Protein AF-A0A2D5XDQ1-F1 (afdb_monomer)

Solvent-accessible surface area (backbone atoms only — not comparable to full-atom values): 6221 Å² total; per-residue (Å²): 129,87,76,50,54,40,56,54,51,48,56,52,53,52,45,51,33,54,59,45,23,77,81,65,39,54,71,56,20,35,49,52,52,45,57,48,41,58,69,42,26,83,83,37,70,69,37,75,41,56,43,74,53,98,71,40,81,49,60,43,70,72,46,55,76,50,60,56,58,60,53,19,51,48,54,34,51,49,48,72,71,74,43,52,74,68,50,47,53,50,47,62,67,68,48,41,71,70,56,50,50,56,38,44,75,42,64,34,80,129

Secondary structure (DSSP, 8-state):
-PPPHHHHHHHHHHHHHHHHHHHS-HHHHHHHHHHHHHHHHTT-GGGGGEEEETTEEEE-GGGGGS-HHHHHHHHHHHHHHH--HHHHHHHHHHSHHHHHHHHHHHT---

Radius of gyration: 12.79 Å; Cα contacts (8 Å, |Δi|>4): 121; chains: 1; bounding box: 32×30×30 Å

Sequence (110 aa):
MAKSNQKILTDFLETIIQLVSKGTSDTYAAMVIMKFTERSSAKFPFARYIHVDSNKIKINPKINSVDPKLIANFINKEINTLFSDLFRHLLKREMGAIVYDELKEIGVKI

Structure (mmCIF, N/CA/C/O backbone):
data_AF-A0A2D5XDQ1-F1
#
_entry.id   AF-A0A2D5XDQ1-F1
#
loop_
_atom_site.group_PDB
_atom_site.id
_atom_site.type_symbol
_atom_site.label_atom_id
_atom_site.label_alt_id
_atom_site.label_comp_id
_atom_site.label_asym_id
_atom_site.label_entity_id
_atom_site.label_seq_id
_atom_site.pdbx_PDB_ins_code
_atom_site.Cartn_x
_atom_site.Cartn_y
_atom_site.Cartn_z
_atom_site.occupancy
_atom_site.B_iso_or_equiv
_atom_site.auth_seq_id
_atom_site.auth_comp_id
_atom_site.auth_asym_id
_atom_site.auth_atom_id
_atom_site.pdbx_PDB_model_num
ATOM 1 N N . MET A 1 1 ? 11.302 14.486 -10.630 1.00 45.47 1 MET A N 1
ATOM 2 C CA . MET A 1 1 ? 12.078 13.238 -10.456 1.00 45.47 1 MET A CA 1
ATOM 3 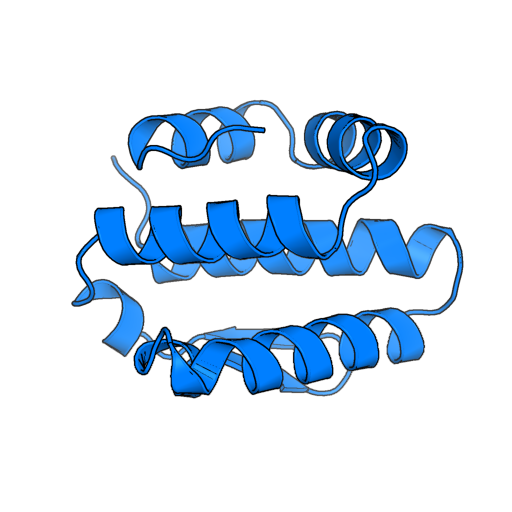C C . MET A 1 1 ? 11.109 12.182 -9.964 1.00 45.47 1 MET A C 1
ATOM 5 O O . MET A 1 1 ? 10.412 12.472 -9.001 1.00 45.47 1 MET A O 1
ATOM 9 N N . ALA A 1 2 ? 11.027 11.022 -10.618 1.00 58.38 2 ALA A N 1
ATOM 10 C CA . ALA A 1 2 ? 10.178 9.932 -10.139 1.00 58.38 2 ALA A CA 1
ATOM 11 C C . ALA A 1 2 ? 10.651 9.489 -8.743 1.00 58.38 2 ALA A C 1
ATOM 13 O O . ALA A 1 2 ? 11.853 9.304 -8.526 1.00 58.38 2 ALA A O 1
ATOM 14 N N . LYS A 1 3 ? 9.727 9.372 -7.785 1.00 72.50 3 LYS A N 1
ATOM 15 C CA . LYS A 1 3 ? 10.040 8.858 -6.447 1.00 72.50 3 LYS A CA 1
ATOM 16 C C . LYS A 1 3 ? 10.445 7.386 -6.520 1.00 72.50 3 LYS A C 1
ATOM 18 O O . LYS A 1 3 ? 10.018 6.643 -7.398 1.00 72.50 3 LYS A O 1
ATOM 23 N N . SER A 1 4 ? 11.264 6.959 -5.564 1.00 91.06 4 SER A N 1
ATOM 24 C CA . SER A 1 4 ? 11.662 5.559 -5.441 1.00 91.06 4 SER A CA 1
ATOM 25 C C . SER A 1 4 ? 10.471 4.678 -5.042 1.00 91.06 4 SER A C 1
ATOM 27 O O . SER A 1 4 ? 9.583 5.124 -4.312 1.00 91.06 4 SER A O 1
ATOM 29 N N . ASN A 1 5 ? 10.470 3.407 -5.457 1.00 91.81 5 ASN A N 1
ATOM 30 C CA . ASN A 1 5 ? 9.433 2.442 -5.065 1.00 91.81 5 ASN A CA 1
ATOM 31 C C . ASN A 1 5 ? 9.243 2.371 -3.545 1.00 91.81 5 ASN A C 1
ATOM 33 O O . ASN A 1 5 ? 8.129 2.193 -3.061 1.00 91.81 5 ASN A O 1
ATOM 37 N N . GLN A 1 6 ? 10.336 2.517 -2.791 1.00 92.69 6 GLN A N 1
ATOM 38 C CA . GLN A 1 6 ? 10.313 2.566 -1.336 1.00 92.69 6 GLN A CA 1
ATOM 39 C C . GLN A 1 6 ? 9.444 3.723 -0.843 1.00 92.69 6 GLN A C 1
ATOM 41 O O . GLN A 1 6 ? 8.565 3.504 -0.019 1.00 92.69 6 GLN A O 1
ATOM 46 N N . LYS A 1 7 ? 9.649 4.934 -1.374 1.00 91.00 7 LYS A N 1
ATOM 47 C CA . LYS A 1 7 ? 8.872 6.116 -0.991 1.00 91.00 7 LYS A CA 1
ATOM 48 C C . LYS A 1 7 ? 7.405 5.973 -1.402 1.00 91.00 7 LYS A C 1
ATOM 50 O O . LYS A 1 7 ? 6.539 6.275 -0.593 1.00 91.00 7 LYS A O 1
ATOM 55 N N . ILE A 1 8 ? 7.132 5.458 -2.605 1.00 90.69 8 ILE A N 1
ATOM 56 C CA . ILE A 1 8 ? 5.760 5.225 -3.087 1.00 90.69 8 ILE A CA 1
ATOM 57 C C . ILE A 1 8 ? 5.013 4.262 -2.156 1.00 90.69 8 ILE A C 1
ATOM 59 O O . ILE A 1 8 ? 3.894 4.545 -1.731 1.00 90.69 8 ILE A O 1
ATOM 63 N N . LEU A 1 9 ? 5.631 3.128 -1.810 1.00 91.69 9 LEU A N 1
ATOM 64 C CA . LEU A 1 9 ? 5.009 2.156 -0.914 1.00 91.69 9 LEU A CA 1
ATOM 65 C C . LEU A 1 9 ? 4.857 2.688 0.511 1.00 91.69 9 LEU A C 1
ATOM 67 O O . LEU A 1 9 ? 3.836 2.409 1.133 1.00 91.69 9 LEU A O 1
ATOM 71 N N . THR A 1 10 ? 5.834 3.439 1.026 1.00 91.56 10 THR A N 1
ATOM 72 C CA . THR A 1 10 ? 5.717 4.074 2.344 1.00 91.56 10 THR A CA 1
ATOM 73 C C . THR A 1 10 ? 4.515 5.012 2.363 1.00 91.56 10 THR A C 1
ATOM 75 O O . THR A 1 10 ? 3.637 4.830 3.199 1.00 91.56 10 THR A O 1
ATOM 78 N N . ASP A 1 11 ? 4.418 5.927 1.394 1.00 89.88 11 ASP A N 1
ATOM 79 C CA . ASP A 1 11 ? 3.344 6.925 1.325 1.00 89.88 11 ASP A CA 1
ATOM 80 C C . ASP A 1 11 ? 1.960 6.252 1.204 1.00 89.88 11 ASP A C 1
ATOM 82 O O . ASP A 1 11 ? 1.014 6.616 1.908 1.00 89.88 11 ASP A O 1
ATOM 86 N N . PHE A 1 12 ? 1.839 5.212 0.369 1.00 90.12 12 PHE A N 1
ATOM 87 C CA . PHE A 1 12 ? 0.607 4.426 0.238 1.00 90.12 12 PHE A CA 1
ATOM 88 C C . PHE A 1 12 ? 0.199 3.745 1.548 1.00 90.12 12 PHE A C 1
ATOM 90 O O . PHE A 1 12 ? -0.941 3.893 1.996 1.00 90.12 12 PHE A O 1
ATOM 97 N N . LEU A 1 13 ? 1.111 2.991 2.164 1.00 90.38 13 LEU A N 1
ATOM 98 C CA . LEU A 1 13 ? 0.804 2.215 3.361 1.00 90.38 13 LEU A CA 1
ATOM 99 C C . LEU A 1 13 ? 0.549 3.124 4.571 1.00 90.38 13 LEU A C 1
ATOM 101 O O . LEU A 1 13 ? -0.356 2.839 5.352 1.00 90.38 13 LEU A O 1
ATOM 105 N N . GLU A 1 14 ? 1.282 4.233 4.708 1.00 89.00 14 GLU A N 1
ATOM 106 C CA . GLU A 1 14 ? 1.048 5.228 5.761 1.00 89.00 14 GLU A CA 1
ATOM 107 C C . GLU A 1 14 ? -0.326 5.880 5.611 1.00 89.00 14 GLU A C 1
ATOM 109 O O . GLU A 1 14 ? -1.039 6.030 6.604 1.00 89.00 14 GLU A O 1
ATOM 114 N N . THR A 1 15 ? -0.750 6.179 4.378 1.00 88.62 15 THR A N 1
ATOM 115 C CA . THR A 1 15 ? -2.093 6.723 4.137 1.00 88.62 15 THR A CA 1
ATOM 116 C C . THR A 1 15 ? -3.177 5.734 4.562 1.00 88.62 15 THR A C 1
ATOM 118 O O . THR A 1 15 ? -4.171 6.127 5.175 1.00 88.62 15 THR A O 1
ATOM 121 N N . ILE A 1 16 ? -2.992 4.436 4.295 1.00 88.00 16 ILE A N 1
ATOM 122 C CA . ILE A 1 16 ? -3.938 3.419 4.770 1.00 88.00 16 ILE A CA 1
ATOM 123 C C . ILE A 1 16 ? -3.944 3.365 6.301 1.00 88.00 16 ILE A C 1
ATOM 125 O O . ILE A 1 16 ? -5.028 3.322 6.881 1.00 88.00 16 ILE A O 1
ATOM 129 N N . ILE A 1 17 ? -2.779 3.395 6.963 1.00 87.94 17 ILE A N 1
ATOM 130 C CA . ILE A 1 17 ? -2.715 3.400 8.434 1.00 87.94 17 ILE A CA 1
ATOM 131 C C . ILE A 1 17 ? -3.507 4.578 8.995 1.00 87.94 17 ILE A C 1
ATOM 133 O O . ILE A 1 17 ? -4.363 4.369 9.849 1.00 87.94 17 ILE A O 1
ATOM 137 N N . GLN A 1 18 ? -3.272 5.786 8.480 1.00 87.88 18 GLN A N 1
ATOM 138 C CA . GLN A 1 18 ? -3.979 6.992 8.913 1.00 87.88 18 GLN A CA 1
ATOM 139 C C . GLN A 1 18 ? -5.490 6.886 8.692 1.00 87.88 18 GLN A C 1
ATOM 141 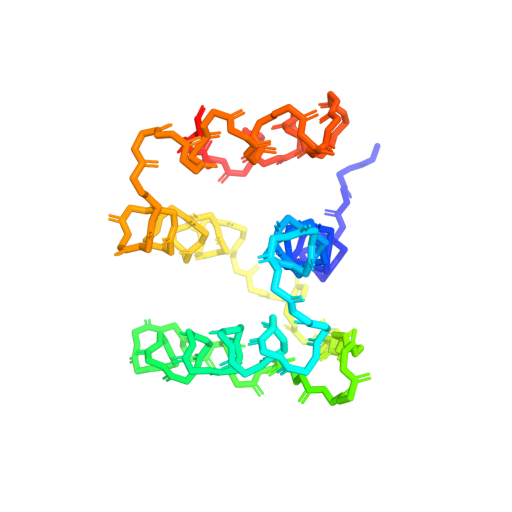O O . GLN A 1 18 ? -6.283 7.281 9.545 1.00 87.88 18 GLN A O 1
ATOM 146 N N . LEU A 1 19 ? -5.908 6.345 7.548 1.00 87.62 19 LEU A N 1
ATOM 147 C CA . LEU A 1 19 ? -7.322 6.199 7.231 1.00 87.62 19 LEU A CA 1
ATOM 148 C C . LEU A 1 19 ? -8.013 5.187 8.156 1.00 87.62 19 LEU A C 1
ATOM 150 O O . LEU A 1 19 ? -9.113 5.450 8.642 1.00 87.62 19 LEU A O 1
ATOM 154 N N . VAL A 1 20 ? -7.374 4.046 8.423 1.00 87.31 20 VAL A N 1
ATOM 155 C CA . VAL A 1 20 ? -7.919 3.028 9.331 1.00 87.31 20 VAL A CA 1
ATOM 156 C C . VAL A 1 20 ? -7.913 3.533 10.773 1.00 87.31 20 VAL A C 1
ATOM 158 O O . VAL A 1 20 ? -8.901 3.338 11.486 1.00 87.31 20 VAL A O 1
ATOM 161 N N . SER A 1 21 ? -6.849 4.213 11.209 1.00 89.25 21 SER A N 1
ATOM 162 C CA . SER A 1 21 ? -6.732 4.673 12.593 1.00 89.25 21 SER A CA 1
ATOM 163 C C . SER A 1 21 ? -7.744 5.762 12.944 1.00 89.25 21 SER A C 1
ATOM 165 O O . SER A 1 21 ? -8.285 5.731 14.047 1.00 89.25 21 SER A O 1
ATOM 167 N N . LYS A 1 22 ? -8.119 6.630 11.989 1.00 87.62 22 LYS A N 1
ATOM 168 C CA . LYS A 1 22 ? -9.194 7.631 12.153 1.00 87.62 22 LYS A CA 1
ATOM 169 C C . LYS A 1 22 ? -10.533 7.041 12.607 1.00 87.62 22 LYS A C 1
ATOM 171 O O . LYS A 1 22 ? -11.288 7.724 13.291 1.00 87.62 22 LYS A O 1
ATOM 176 N N . GLY A 1 23 ? -10.850 5.812 12.199 1.00 83.50 23 GLY A N 1
ATOM 177 C CA . GLY A 1 23 ? -12.092 5.130 12.576 1.00 83.50 23 GLY A CA 1
ATOM 178 C C . GLY A 1 23 ? -11.930 4.079 13.676 1.00 83.50 23 GLY A C 1
ATOM 179 O O . GLY A 1 23 ? -12.928 3.498 14.094 1.00 83.50 23 GLY A O 1
ATOM 180 N N . THR A 1 24 ? -10.697 3.780 14.100 1.00 86.56 24 THR A N 1
ATOM 181 C CA . THR A 1 24 ? -10.392 2.653 14.998 1.00 86.56 24 THR A CA 1
ATOM 182 C C . THR A 1 24 ? -9.293 3.013 16.013 1.00 86.56 24 THR A C 1
ATOM 184 O O . THR A 1 24 ? -9.517 3.845 16.887 1.00 86.56 24 THR A O 1
ATOM 187 N N . SER A 1 25 ? -8.121 2.374 15.934 1.00 88.25 25 SER A N 1
ATOM 188 C CA . SER A 1 25 ? -6.914 2.669 16.706 1.00 88.25 25 SER A CA 1
ATOM 189 C C . SER A 1 25 ? -5.677 2.445 15.841 1.00 88.25 25 SER A C 1
ATOM 191 O O . SER A 1 25 ? -5.705 1.648 14.897 1.00 88.25 25 SER A O 1
ATOM 193 N N . ASP A 1 26 ? -4.566 3.100 16.174 1.00 86.81 26 ASP A N 1
ATOM 194 C CA . ASP A 1 26 ? -3.325 2.916 15.419 1.00 86.81 26 ASP A CA 1
ATOM 195 C C . ASP A 1 26 ? -2.846 1.453 15.465 1.00 86.81 26 ASP A C 1
ATOM 197 O O . ASP A 1 26 ? -2.461 0.889 14.443 1.00 86.81 26 ASP A O 1
ATOM 201 N N . THR A 1 27 ? -2.971 0.792 16.623 1.00 86.50 27 THR A N 1
ATOM 202 C CA . THR A 1 27 ? -2.627 -0.630 16.786 1.00 86.50 27 THR A CA 1
ATOM 203 C C . THR A 1 27 ? -3.449 -1.525 15.862 1.00 86.50 27 THR A C 1
ATOM 205 O O . THR A 1 27 ? -2.918 -2.466 15.269 1.00 86.50 27 THR A O 1
ATOM 208 N N . TYR A 1 28 ? -4.746 -1.238 15.712 1.00 86.50 28 TYR A N 1
ATOM 209 C CA . TYR A 1 28 ? -5.593 -1.972 14.779 1.00 86.50 28 TYR A CA 1
ATOM 210 C C . TYR A 1 28 ? -5.174 -1.716 13.328 1.00 86.50 28 TYR A C 1
ATOM 212 O O . TYR A 1 28 ? -5.033 -2.665 12.557 1.00 86.50 28 TYR A O 1
ATOM 220 N N . ALA A 1 29 ? -4.889 -0.462 12.974 1.00 87.94 29 ALA A N 1
ATOM 221 C CA . ALA A 1 29 ? -4.407 -0.094 11.649 1.00 87.94 29 ALA A CA 1
ATOM 222 C C . ALA A 1 29 ? -3.097 -0.816 11.282 1.00 87.94 29 ALA A C 1
ATOM 224 O O . ALA A 1 29 ? -2.996 -1.401 10.202 1.00 87.94 29 ALA A O 1
ATOM 225 N N . ALA A 1 30 ? -2.129 -0.875 12.201 1.00 87.12 30 ALA A N 1
ATOM 226 C CA . ALA A 1 30 ? -0.889 -1.623 12.008 1.00 87.12 30 ALA A CA 1
ATOM 227 C C . ALA A 1 30 ? -1.136 -3.128 11.805 1.00 87.12 30 ALA A C 1
ATOM 229 O O . ALA A 1 30 ? -0.560 -3.727 10.895 1.00 87.12 30 ALA A O 1
ATOM 230 N N . MET A 1 31 ? -2.035 -3.739 12.590 1.00 87.38 31 MET A N 1
ATOM 231 C CA . MET A 1 31 ? -2.420 -5.146 12.406 1.00 87.38 31 MET A CA 1
ATOM 232 C C . MET A 1 31 ? -3.065 -5.407 11.041 1.00 87.38 31 MET A C 1
ATOM 234 O O . MET A 1 31 ? -2.805 -6.450 10.436 1.00 87.38 31 MET A O 1
ATOM 238 N N . VAL A 1 32 ? -3.895 -4.482 10.547 1.00 85.88 32 VAL A N 1
ATOM 239 C CA . VAL A 1 32 ? -4.510 -4.588 9.216 1.00 85.88 32 VAL A CA 1
ATOM 240 C C . VAL A 1 32 ? -3.433 -4.605 8.134 1.00 85.88 32 VAL A C 1
ATOM 242 O O . VAL A 1 32 ? -3.447 -5.513 7.303 1.00 85.88 32 VAL A O 1
ATOM 245 N N . ILE A 1 33 ? -2.468 -3.677 8.174 1.00 87.88 33 ILE A N 1
ATOM 246 C CA . ILE A 1 33 ? -1.369 -3.651 7.194 1.00 87.88 33 ILE A CA 1
ATOM 247 C C . ILE A 1 33 ? -0.491 -4.895 7.298 1.00 87.88 33 ILE A C 1
ATOM 249 O O . ILE A 1 33 ? -0.115 -5.450 6.271 1.00 87.88 33 ILE A O 1
ATOM 253 N N . MET A 1 34 ? -0.190 -5.367 8.507 1.00 87.50 34 MET A N 1
ATOM 254 C CA . MET A 1 34 ? 0.629 -6.565 8.697 1.00 87.50 34 MET A CA 1
ATOM 255 C C . MET A 1 34 ? -0.033 -7.804 8.080 1.00 87.50 34 MET A C 1
ATOM 257 O O . MET A 1 34 ? 0.571 -8.488 7.259 1.00 87.50 34 MET A O 1
ATOM 261 N N . LYS A 1 35 ? -1.315 -8.054 8.382 1.00 85.94 35 LYS A N 1
ATOM 262 C CA . LYS A 1 35 ? -2.054 -9.185 7.787 1.00 85.94 35 LYS A CA 1
ATOM 263 C C . LYS A 1 35 ? -2.160 -9.081 6.269 1.00 85.94 35 LYS A C 1
ATOM 265 O O . LYS A 1 35 ? -2.226 -10.087 5.565 1.00 85.94 35 LYS A O 1
ATOM 270 N N . PHE A 1 36 ? -2.2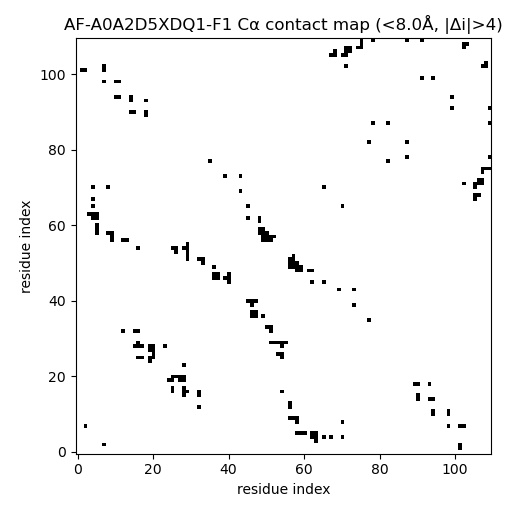34 -7.861 5.769 1.00 82.62 36 PHE A N 1
ATOM 271 C CA . PHE A 1 36 ? -2.316 -7.562 4.353 1.00 82.62 36 PHE A CA 1
ATOM 272 C C . PHE A 1 36 ? -1.005 -7.852 3.620 1.00 82.62 36 PHE A C 1
ATOM 274 O O . PHE A 1 36 ? -1.008 -8.603 2.645 1.00 82.62 36 PHE A O 1
ATOM 281 N N . THR A 1 37 ? 0.126 -7.353 4.126 1.00 84.81 37 THR A N 1
ATOM 282 C CA . THR A 1 37 ? 1.441 -7.633 3.535 1.00 84.81 37 THR A CA 1
ATOM 283 C C . THR A 1 37 ? 1.785 -9.120 3.616 1.00 84.81 37 THR A C 1
ATOM 285 O O . THR A 1 37 ? 2.305 -9.677 2.648 1.00 84.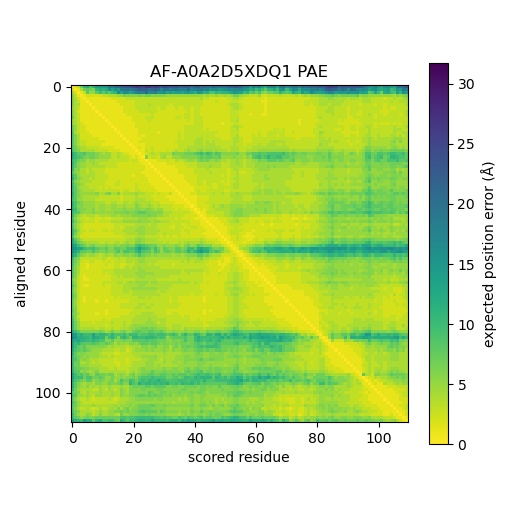81 37 THR A O 1
ATOM 288 N N . GLU A 1 38 ? 1.427 -9.790 4.716 1.00 86.00 38 GLU A N 1
ATOM 289 C CA . GLU A 1 38 ? 1.592 -11.238 4.885 1.00 86.00 38 GLU A CA 1
ATOM 290 C C . GLU A 1 38 ? 0.820 -12.035 3.831 1.00 86.00 38 GLU A C 1
ATOM 292 O O . GLU A 1 38 ? 1.411 -12.869 3.142 1.00 86.00 38 GLU A O 1
ATOM 297 N N . ARG A 1 39 ? -0.478 -11.758 3.643 1.00 85.50 39 ARG A N 1
ATOM 298 C CA . ARG A 1 39 ? -1.314 -12.457 2.648 1.00 85.50 39 ARG A CA 1
ATOM 299 C C . ARG A 1 39 ? -0.779 -12.308 1.230 1.00 85.50 39 ARG A C 1
ATOM 301 O O . ARG A 1 39 ? -0.861 -13.242 0.432 1.00 85.50 39 ARG A O 1
ATOM 308 N N . SER A 1 40 ? -0.211 -11.152 0.924 1.00 85.19 40 SER A N 1
ATOM 309 C CA . SER A 1 40 ? 0.265 -10.838 -0.418 1.00 85.19 40 SER A CA 1
ATOM 310 C C . SER A 1 40 ? 1.706 -11.257 -0.676 1.00 85.19 40 SER A C 1
ATOM 312 O O . SER A 1 40 ? 2.103 -11.356 -1.837 1.00 85.19 40 SER A O 1
ATOM 314 N N . SER A 1 41 ? 2.461 -11.619 0.364 1.00 84.94 41 SER A N 1
ATOM 315 C CA . SER A 1 41 ? 3.836 -12.121 0.248 1.00 84.94 41 SER A CA 1
ATOM 316 C C . SER A 1 41 ? 3.971 -13.383 -0.609 1.00 84.94 41 SER A C 1
ATOM 318 O O . SER A 1 41 ? 4.974 -13.542 -1.305 1.00 84.94 41 SER A O 1
ATOM 320 N N . ALA A 1 42 ? 2.935 -14.229 -0.646 1.00 84.69 42 ALA A N 1
ATOM 321 C CA . ALA A 1 42 ? 2.909 -15.427 -1.485 1.00 84.69 42 ALA A CA 1
ATOM 322 C C . ALA A 1 42 ? 2.922 -15.095 -2.988 1.00 84.69 42 ALA A C 1
ATOM 324 O O . ALA A 1 42 ? 3.543 -15.801 -3.779 1.00 84.69 42 ALA A O 1
ATOM 325 N N . LYS A 1 43 ? 2.246 -14.009 -3.389 1.00 88.94 43 LYS A N 1
ATOM 326 C CA . LYS A 1 43 ? 2.141 -13.575 -4.792 1.00 88.94 43 LYS A CA 1
ATOM 327 C C . LYS A 1 43 ? 3.180 -12.515 -5.160 1.00 88.94 43 LYS A C 1
ATOM 329 O O . LYS A 1 43 ? 3.581 -12.414 -6.316 1.00 88.94 43 LYS A O 1
ATOM 334 N N . PHE A 1 44 ? 3.616 -11.734 -4.179 1.00 92.56 44 PHE A N 1
ATOM 335 C CA . PHE A 1 44 ? 4.561 -10.641 -4.332 1.00 92.56 44 PHE A CA 1
ATOM 336 C C . PHE A 1 44 ? 5.722 -10.858 -3.357 1.00 92.56 44 PHE A C 1
ATOM 338 O O . PHE A 1 44 ? 5.708 -10.313 -2.253 1.00 92.56 44 PHE A O 1
ATOM 345 N N . PRO A 1 45 ? 6.761 -11.624 -3.747 1.00 90.62 45 PRO A N 1
ATOM 346 C CA . PRO A 1 45 ? 7.859 -11.982 -2.847 1.00 90.62 45 PRO A CA 1
ATOM 347 C C . PRO A 1 45 ? 8.599 -10.781 -2.253 1.00 90.62 45 PRO A C 1
ATOM 349 O O . PRO A 1 45 ? 9.219 -10.899 -1.199 1.00 90.62 45 PRO A O 1
ATOM 352 N N . PHE A 1 46 ? 8.540 -9.614 -2.903 1.00 92.56 46 PHE A N 1
ATOM 353 C CA . PHE A 1 46 ? 9.117 -8.3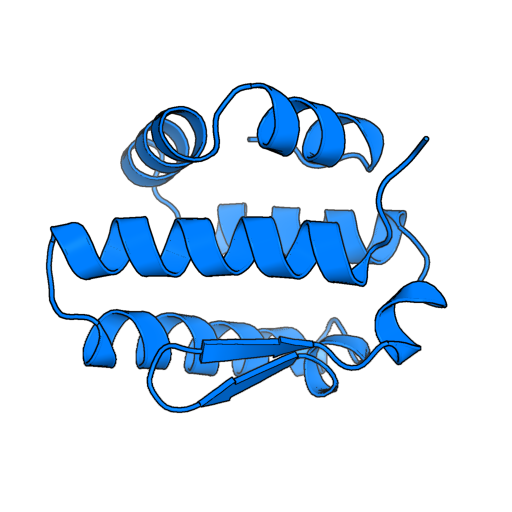81 -2.372 1.00 92.56 46 PHE A CA 1
ATOM 354 C C . PHE A 1 46 ? 8.370 -7.844 -1.143 1.00 92.56 46 PHE A C 1
ATOM 356 O O . PHE A 1 46 ? 8.952 -7.056 -0.407 1.00 92.56 46 PHE A O 1
ATOM 363 N N . ALA A 1 47 ? 7.126 -8.262 -0.877 1.00 91.25 47 ALA A N 1
ATOM 364 C CA . ALA A 1 47 ? 6.372 -7.807 0.292 1.00 91.25 47 ALA A CA 1
ATOM 365 C C . ALA A 1 47 ? 7.065 -8.188 1.613 1.00 91.25 47 ALA A C 1
ATOM 367 O O . ALA A 1 47 ? 6.897 -7.494 2.608 1.00 91.25 47 ALA A O 1
ATOM 368 N N . ARG A 1 48 ? 7.949 -9.202 1.606 1.00 89.62 48 ARG A N 1
ATOM 369 C CA . ARG A 1 48 ? 8.835 -9.541 2.739 1.00 89.62 48 ARG A CA 1
ATOM 370 C C . ARG A 1 48 ? 9.795 -8.418 3.148 1.00 89.62 48 ARG A C 1
ATOM 372 O O . ARG A 1 48 ? 10.416 -8.498 4.199 1.00 89.62 48 ARG A O 1
ATOM 379 N N . TYR A 1 49 ? 9.982 -7.423 2.282 1.00 92.12 49 TYR A N 1
ATOM 380 C CA . TYR A 1 49 ? 10.795 -6.235 2.536 1.00 92.12 49 TYR A CA 1
ATOM 381 C C . TYR A 1 49 ? 10.007 -5.109 3.214 1.00 92.12 49 TYR A C 1
ATOM 383 O O . TYR A 1 49 ? 10.586 -4.062 3.506 1.00 92.12 49 TYR A O 1
ATOM 391 N N . ILE A 1 50 ? 8.707 -5.307 3.438 1.00 91.25 50 ILE A N 1
ATOM 392 C CA . ILE A 1 50 ? 7.824 -4.380 4.134 1.00 91.25 50 ILE A CA 1
ATOM 393 C C . ILE A 1 50 ? 7.669 -4.889 5.565 1.00 91.25 50 ILE A C 1
ATOM 395 O O . ILE A 1 50 ? 7.133 -5.971 5.796 1.00 91.25 50 ILE A O 1
ATOM 399 N N . HIS A 1 51 ? 8.130 -4.100 6.527 1.00 88.56 51 HIS A N 1
ATOM 400 C CA . HIS A 1 51 ? 8.010 -4.397 7.947 1.00 88.56 51 HIS A CA 1
ATOM 401 C C . HIS A 1 51 ? 7.105 -3.363 8.608 1.00 88.56 51 HIS A C 1
ATOM 403 O O . HIS A 1 51 ? 7.275 -2.160 8.405 1.00 88.56 51 HIS A O 1
ATOM 409 N N . VAL A 1 52 ? 6.155 -3.834 9.407 1.00 84.50 52 VAL A N 1
ATOM 410 C CA . VAL A 1 52 ? 5.233 -2.993 10.174 1.00 84.50 52 VAL A CA 1
ATOM 411 C C . VAL A 1 52 ? 5.541 -3.222 11.6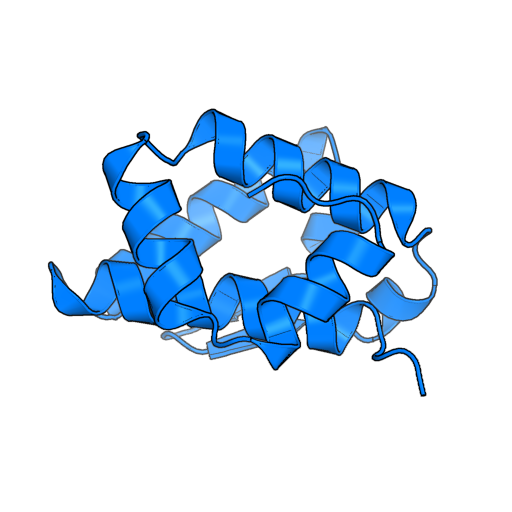45 1.00 84.50 52 VAL A C 1
ATOM 413 O O . VAL A 1 52 ? 5.432 -4.345 12.124 1.00 84.50 52 VAL A O 1
ATOM 416 N N . ASP A 1 53 ? 5.961 -2.175 12.346 1.00 77.12 53 ASP A N 1
ATOM 417 C CA . ASP A 1 53 ? 6.291 -2.230 13.770 1.00 77.12 53 ASP A CA 1
ATOM 418 C C . ASP A 1 53 ? 5.662 -1.030 14.472 1.00 77.12 53 ASP A C 1
ATOM 420 O O . ASP A 1 53 ? 6.006 0.111 14.167 1.00 77.12 53 ASP A O 1
ATOM 424 N N . SER A 1 54 ? 4.744 -1.290 15.406 1.00 68.94 54 SER A N 1
ATOM 425 C CA . SER A 1 54 ? 4.199 -0.274 16.317 1.00 68.94 54 SER A CA 1
ATOM 426 C C . SER A 1 54 ? 3.750 1.008 15.596 1.00 68.94 54 SER A C 1
ATOM 428 O O . SER A 1 54 ? 4.103 2.119 15.989 1.00 68.94 54 SER A O 1
ATOM 430 N N . ASN A 1 55 ? 2.997 0.839 14.501 1.00 67.62 55 ASN A N 1
ATOM 431 C CA . ASN A 1 55 ? 2.460 1.897 13.625 1.00 67.62 55 ASN A CA 1
ATOM 432 C C . ASN A 1 55 ? 3.483 2.592 12.716 1.00 67.62 55 ASN A C 1
ATOM 434 O O . ASN A 1 55 ? 3.143 3.549 12.025 1.00 67.62 55 ASN A O 1
ATOM 438 N N . LYS A 1 56 ? 4.727 2.112 12.676 1.00 79.75 56 LYS A N 1
ATOM 439 C CA . LYS A 1 56 ? 5.756 2.576 11.745 1.00 79.75 56 LYS A CA 1
ATOM 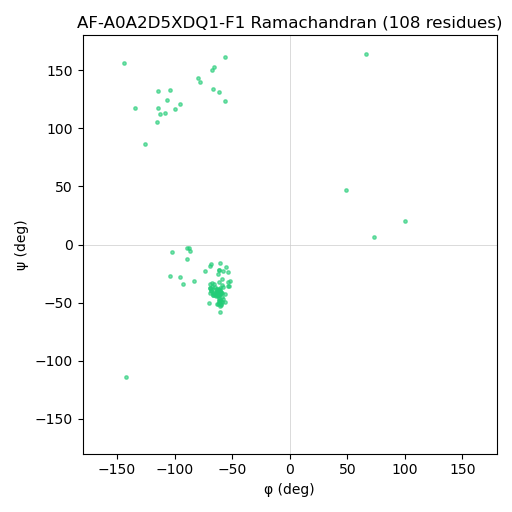440 C C . LYS A 1 56 ? 5.957 1.556 10.638 1.00 79.75 56 LYS A C 1
ATOM 442 O O . LYS A 1 56 ? 6.124 0.362 10.889 1.00 79.75 56 LYS A O 1
ATOM 447 N N . ILE A 1 57 ? 5.993 2.049 9.408 1.00 87.19 57 ILE A N 1
ATOM 448 C CA . ILE A 1 57 ? 6.311 1.251 8.231 1.00 87.19 57 ILE A CA 1
ATOM 449 C C . ILE A 1 57 ? 7.800 1.412 7.936 1.00 87.19 57 ILE A C 1
ATOM 451 O O . ILE A 1 57 ? 8.302 2.511 7.710 1.00 87.19 57 ILE A O 1
ATOM 455 N N . LYS A 1 58 ? 8.525 0.297 7.938 1.00 89.94 58 LYS A N 1
ATOM 456 C CA . LYS A 1 58 ? 9.927 0.224 7.530 1.00 89.94 58 LYS A CA 1
ATOM 457 C C . LYS A 1 58 ? 10.010 -0.597 6.256 1.00 89.94 58 LYS A C 1
ATOM 459 O O . LYS A 1 58 ? 9.780 -1.803 6.267 1.00 89.94 58 LYS A O 1
ATOM 464 N N . ILE A 1 59 ? 10.366 0.056 5.157 1.00 91.94 59 ILE A N 1
ATOM 465 C CA . ILE A 1 59 ? 10.529 -0.598 3.857 1.00 91.94 59 ILE A CA 1
ATOM 466 C C . ILE A 1 59 ? 12.012 -0.705 3.539 1.00 91.94 59 ILE A C 1
ATOM 468 O O . ILE A 1 59 ? 12.720 0.303 3.529 1.00 91.94 59 ILE A O 1
ATOM 472 N N . ASN A 1 60 ? 12.491 -1.921 3.279 1.00 93.31 60 ASN A N 1
ATOM 473 C CA . ASN A 1 60 ? 13.883 -2.150 2.917 1.00 93.31 60 ASN A CA 1
ATOM 474 C C . ASN A 1 60 ? 14.191 -1.525 1.536 1.00 93.31 60 ASN A C 1
ATOM 476 O O . ASN A 1 60 ? 13.445 -1.781 0.586 1.00 93.31 60 ASN A O 1
ATOM 480 N N . PRO A 1 61 ? 15.308 -0.788 1.369 1.00 92.19 61 PRO A N 1
ATOM 481 C CA . PRO A 1 61 ? 15.696 -0.185 0.090 1.00 92.19 61 PRO A CA 1
ATOM 482 C C . PRO A 1 61 ? 15.801 -1.161 -1.091 1.00 92.19 61 PRO A C 1
ATOM 484 O O . PRO A 1 61 ? 15.705 -0.728 -2.236 1.00 92.19 61 PRO A O 1
ATOM 487 N N . LYS A 1 62 ? 15.936 -2.475 -0.843 1.00 92.75 62 LYS A N 1
ATOM 488 C CA . LYS A 1 62 ? 15.887 -3.528 -1.879 1.00 92.75 62 LYS A CA 1
ATOM 489 C C . LYS A 1 62 ? 14.629 -3.467 -2.757 1.00 92.75 62 LYS A C 1
ATOM 491 O O . LYS A 1 62 ? 14.665 -3.934 -3.892 1.00 92.75 62 LYS A O 1
ATOM 496 N N . ILE A 1 63 ? 13.540 -2.866 -2.273 1.00 92.81 63 ILE A N 1
ATOM 497 C CA . ILE A 1 63 ? 12.325 -2.626 -3.067 1.00 92.81 63 ILE A CA 1
ATOM 498 C C . ILE A 1 63 ? 12.569 -1.706 -4.275 1.00 92.81 63 ILE A C 1
ATOM 500 O O . ILE A 1 63 ? 11.860 -1.806 -5.274 1.00 92.81 63 ILE A O 1
ATOM 504 N N . ASN A 1 64 ? 13.587 -0.844 -4.235 1.00 93.38 64 ASN A N 1
ATOM 505 C CA . ASN A 1 64 ? 13.905 0.056 -5.347 1.00 93.38 64 ASN A CA 1
ATOM 506 C C . ASN A 1 64 ? 14.439 -0.681 -6.582 1.00 93.38 64 ASN A C 1
ATOM 508 O O . ASN A 1 64 ? 14.423 -0.123 -7.671 1.00 93.38 64 ASN A O 1
ATOM 512 N N . SER A 1 65 ? 14.873 -1.934 -6.428 1.00 93.00 65 SER A N 1
ATOM 513 C CA . SER A 1 65 ? 15.275 -2.801 -7.542 1.00 93.00 65 SER A CA 1
ATOM 514 C C . SER A 1 65 ? 14.116 -3.623 -8.120 1.00 93.00 65 SER A C 1
ATOM 516 O O . SER A 1 65 ? 14.318 -4.378 -9.066 1.00 93.00 65 SER A O 1
ATOM 518 N N . VAL A 1 66 ? 12.915 -3.527 -7.542 1.00 93.69 66 VAL A N 1
ATOM 519 C CA . VAL A 1 66 ? 11.718 -4.217 -8.043 1.00 93.69 66 VAL A CA 1
ATOM 520 C C . VAL A 1 66 ? 11.148 -3.441 -9.230 1.00 93.69 66 VAL A C 1
ATOM 522 O O . VAL A 1 66 ? 11.145 -2.213 -9.224 1.00 93.69 66 VAL A O 1
ATOM 525 N N . ASP A 1 67 ? 10.633 -4.144 -10.238 1.00 92.25 67 ASP A N 1
ATOM 526 C CA . ASP A 1 67 ? 9.920 -3.506 -11.350 1.00 92.25 67 ASP A CA 1
ATOM 527 C C . ASP A 1 67 ? 8.740 -2.661 -10.810 1.00 92.25 67 ASP A C 1
ATOM 529 O O . ASP A 1 67 ? 7.869 -3.213 -10.124 1.00 92.25 67 ASP A O 1
ATOM 533 N N . PRO A 1 68 ? 8.664 -1.348 -11.114 1.00 91.31 68 PRO A N 1
ATOM 534 C CA . PRO A 1 68 ? 7.545 -0.494 -10.714 1.00 91.31 68 PRO A CA 1
ATOM 535 C C . PRO A 1 68 ? 6.168 -1.058 -11.089 1.00 91.31 68 PRO A C 1
ATOM 537 O O . PRO A 1 68 ? 5.208 -0.885 -10.340 1.00 91.31 68 PRO A O 1
ATOM 540 N N . LYS A 1 69 ? 6.053 -1.816 -12.189 1.00 91.38 69 LYS A N 1
ATOM 541 C CA . LYS A 1 69 ? 4.798 -2.485 -12.570 1.00 91.38 69 LYS A CA 1
ATOM 542 C C . LYS A 1 69 ? 4.388 -3.569 -11.576 1.00 91.38 69 LYS A C 1
ATOM 544 O O . LYS A 1 69 ? 3.197 -3.769 -11.342 1.00 91.38 69 LYS A O 1
ATOM 549 N N . LEU A 1 70 ? 5.345 -4.275 -10.968 1.00 92.25 70 LEU A N 1
ATOM 550 C CA . LEU A 1 70 ? 5.054 -5.243 -9.905 1.00 92.25 70 LEU A CA 1
ATOM 551 C C . LEU A 1 70 ? 4.588 -4.538 -8.629 1.00 92.25 70 LEU A C 1
ATOM 553 O O . LEU A 1 70 ? 3.669 -5.035 -7.977 1.00 92.25 70 LEU A O 1
ATOM 557 N N . ILE A 1 71 ? 5.162 -3.372 -8.313 1.00 92.94 71 ILE A N 1
ATOM 558 C CA . ILE A 1 71 ? 4.690 -2.517 -7.215 1.00 92.94 71 ILE A CA 1
ATOM 559 C C . ILE A 1 71 ? 3.251 -2.069 -7.477 1.00 92.94 71 ILE A C 1
ATOM 561 O O . ILE A 1 71 ? 2.386 -2.238 -6.620 1.00 92.94 71 ILE A O 1
ATOM 565 N N . ALA A 1 72 ? 2.960 -1.586 -8.683 1.00 91.94 72 ALA A N 1
ATOM 566 C CA . ALA A 1 72 ? 1.614 -1.171 -9.051 1.00 91.94 72 ALA A CA 1
ATOM 567 C C . ALA A 1 72 ? 0.611 -2.330 -9.015 1.00 91.94 72 ALA A C 1
ATOM 569 O O . ALA A 1 72 ? -0.502 -2.168 -8.525 1.00 91.94 72 ALA A O 1
ATOM 570 N N . ASN A 1 73 ? 0.998 -3.521 -9.478 1.00 92.56 73 ASN A N 1
ATOM 571 C CA . ASN A 1 73 ? 0.156 -4.715 -9.411 1.00 92.56 73 ASN A CA 1
ATOM 572 C C . ASN A 1 73 ? -0.151 -5.142 -7.974 1.00 92.56 73 ASN A C 1
ATOM 574 O O . ASN A 1 73 ? -1.276 -5.562 -7.704 1.00 92.56 73 ASN A O 1
ATOM 578 N N . PHE A 1 74 ? 0.821 -5.026 -7.068 1.00 91.94 74 PHE A N 1
ATOM 579 C CA . PHE A 1 74 ? 0.605 -5.227 -5.638 1.00 91.94 74 PHE A CA 1
ATOM 580 C C . PHE A 1 74 ? -0.412 -4.214 -5.114 1.00 91.94 74 PHE A C 1
ATOM 582 O O . PHE A 1 74 ? -1.490 -4.618 -4.697 1.00 91.94 74 PHE A O 1
ATOM 589 N N . ILE A 1 75 ? -0.156 -2.912 -5.268 1.00 91.00 75 ILE A N 1
ATOM 590 C CA . ILE A 1 75 ? -1.056 -1.849 -4.789 1.00 91.00 75 ILE A CA 1
ATOM 591 C C . ILE A 1 75 ? -2.472 -2.002 -5.374 1.00 91.00 75 ILE A C 1
ATOM 593 O O . ILE A 1 75 ? -3.462 -1.916 -4.653 1.00 91.00 75 ILE A O 1
ATOM 597 N N . ASN A 1 76 ? -2.598 -2.312 -6.664 1.00 90.00 76 ASN A N 1
ATOM 598 C CA . ASN A 1 76 ? -3.888 -2.585 -7.298 1.00 90.00 76 ASN A CA 1
ATOM 599 C C . ASN A 1 76 ? -4.584 -3.806 -6.692 1.00 90.00 76 ASN A C 1
ATOM 601 O O . ASN A 1 76 ? -5.795 -3.783 -6.467 1.00 90.00 76 ASN A O 1
ATOM 605 N N . LYS A 1 77 ? -3.852 -4.901 -6.463 1.00 88.31 77 LYS A N 1
ATOM 606 C CA . LYS A 1 77 ? -4.416 -6.114 -5.862 1.00 88.31 77 LYS A CA 1
ATOM 607 C C . LYS A 1 77 ? -4.938 -5.816 -4.465 1.00 88.31 77 LYS A C 1
ATOM 609 O O . LYS A 1 77 ? -6.041 -6.237 -4.125 1.00 88.31 77 LYS A O 1
ATOM 614 N N . GLU A 1 78 ? -4.167 -5.062 -3.714 1.00 84.75 78 GLU A N 1
ATOM 615 C CA . GLU A 1 78 ? -4.481 -4.633 -2.372 1.00 84.75 78 GLU A CA 1
ATOM 616 C C . GLU A 1 78 ? -5.736 -3.766 -2.299 1.00 84.75 78 GLU A C 1
ATOM 618 O O . GLU A 1 78 ? -6.682 -4.104 -1.582 1.00 84.75 78 GLU A O 1
ATOM 623 N N . ILE A 1 79 ? -5.804 -2.722 -3.125 1.00 84.44 79 ILE A N 1
ATOM 624 C CA . ILE A 1 79 ? -6.979 -1.853 -3.210 1.00 84.44 79 ILE A CA 1
ATOM 625 C C . ILE A 1 79 ? -8.221 -2.652 -3.605 1.00 84.44 79 ILE A C 1
ATOM 627 O O . ILE A 1 79 ? -9.287 -2.488 -3.016 1.00 84.44 79 ILE A O 1
ATOM 631 N N . ASN A 1 80 ? -8.083 -3.575 -4.559 1.00 83.38 80 ASN A N 1
ATOM 632 C CA . ASN A 1 80 ? -9.208 -4.386 -5.011 1.00 83.38 80 ASN A CA 1
ATOM 633 C C . ASN A 1 80 ? -9.644 -5.473 -4.025 1.00 83.38 80 ASN A C 1
ATOM 635 O O . ASN A 1 80 ? -10.776 -5.938 -4.117 1.00 83.38 80 ASN A O 1
ATOM 639 N N . THR A 1 81 ? -8.766 -5.901 -3.119 1.00 77.38 81 THR A N 1
ATOM 640 C CA . THR A 1 81 ? -9.065 -6.991 -2.181 1.00 77.38 81 THR A CA 1
ATOM 641 C C . THR A 1 81 ? -9.616 -6.468 -0.860 1.00 77.38 81 THR A C 1
ATOM 643 O O . THR A 1 81 ? -10.458 -7.129 -0.259 1.00 77.38 81 THR A O 1
ATOM 646 N N . LEU A 1 82 ? -9.157 -5.302 -0.399 1.00 67.88 82 LEU A N 1
ATOM 647 C CA . LEU A 1 82 ? -9.527 -4.787 0.919 1.00 67.88 82 LEU A CA 1
ATOM 648 C C . LEU A 1 82 ? -10.553 -3.661 0.902 1.00 67.88 82 LEU A C 1
ATOM 650 O O . LEU A 1 82 ? -11.259 -3.477 1.892 1.00 67.88 82 LEU A O 1
ATOM 654 N N . PHE A 1 83 ? -10.616 -2.877 -0.171 1.00 73.62 83 PHE A N 1
ATOM 655 C CA . PHE A 1 83 ? -11.300 -1.594 -0.116 1.00 73.62 83 PHE A CA 1
ATOM 656 C C . PHE A 1 83 ? -12.603 -1.637 -0.901 1.00 73.62 83 PHE A C 1
ATOM 658 O O . PHE A 1 83 ? -12.619 -1.739 -2.132 1.00 73.62 83 PHE A O 1
ATOM 665 N N . SER A 1 84 ? -13.701 -1.521 -0.150 1.00 78.06 84 SER A N 1
ATOM 666 C CA . SER A 1 84 ? -15.001 -1.138 -0.692 1.00 78.06 84 SER A CA 1
ATOM 667 C C . SER A 1 84 ? -14.892 0.202 -1.420 1.00 78.06 84 SER A C 1
ATOM 669 O O . SER A 1 84 ? -13.964 0.979 -1.175 1.00 78.06 84 SER A O 1
ATOM 671 N N . ASP A 1 85 ? -15.861 0.511 -2.279 1.00 82.44 85 ASP A N 1
ATOM 672 C CA . ASP A 1 85 ? -15.882 1.778 -3.021 1.00 82.44 85 ASP A CA 1
ATOM 673 C C . ASP A 1 85 ? -15.777 2.999 -2.095 1.00 82.44 85 ASP A C 1
ATOM 675 O O . ASP A 1 85 ? -15.074 3.963 -2.403 1.00 82.44 85 ASP A O 1
ATOM 679 N N . LEU A 1 86 ? -16.383 2.920 -0.903 1.00 77.44 86 LEU A N 1
ATOM 680 C CA . LEU A 1 86 ? -16.257 3.941 0.137 1.00 77.44 86 LEU A CA 1
ATOM 681 C C . LEU A 1 86 ? -14.802 4.127 0.583 1.00 77.44 86 LEU A C 1
ATOM 683 O O . LEU A 1 86 ? -14.319 5.254 0.663 1.00 77.44 86 LEU A O 1
ATOM 687 N N . PHE A 1 87 ? -14.086 3.040 0.864 1.00 79.62 87 PHE A N 1
ATOM 688 C CA . PHE A 1 87 ? -12.703 3.138 1.317 1.00 79.62 87 PHE A CA 1
ATOM 689 C C . PHE A 1 87 ? -11.778 3.628 0.196 1.00 79.62 87 PHE A C 1
ATOM 691 O O . PHE A 1 87 ? -10.869 4.404 0.468 1.00 79.62 87 PHE A O 1
ATOM 698 N N . ARG A 1 88 ? -12.042 3.277 -1.070 1.00 82.81 88 ARG A N 1
ATOM 699 C CA . ARG A 1 88 ? -11.315 3.840 -2.227 1.00 82.81 88 ARG A CA 1
ATOM 700 C C . ARG A 1 88 ? -11.520 5.346 -2.346 1.00 82.81 88 ARG A C 1
ATOM 702 O O . ARG A 1 88 ? -10.559 6.085 -2.550 1.00 82.81 88 ARG A O 1
ATOM 709 N N . HIS A 1 89 ? -12.759 5.802 -2.166 1.00 83.38 89 HIS A N 1
ATOM 710 C CA . HIS A 1 89 ? -13.082 7.224 -2.168 1.00 83.38 89 HIS A CA 1
ATOM 711 C C . HIS A 1 89 ? -12.347 7.969 -1.046 1.00 83.38 89 HIS A C 1
ATOM 713 O O . HIS A 1 89 ? -11.734 9.010 -1.288 1.00 83.38 89 HIS A O 1
ATOM 719 N N . LEU A 1 90 ? -12.353 7.412 0.169 1.00 82.81 90 LEU A N 1
ATOM 720 C CA . LEU A 1 90 ? -11.629 7.982 1.303 1.00 82.81 90 LEU A CA 1
ATOM 721 C C . LEU A 1 90 ? -10.112 7.969 1.078 1.00 82.81 90 LEU A C 1
ATOM 723 O O . LEU A 1 90 ? -9.463 8.981 1.315 1.00 82.81 90 LEU A O 1
ATOM 727 N N . LEU A 1 91 ? -9.555 6.876 0.556 1.00 83.31 91 LEU A N 1
ATOM 728 C CA . LEU A 1 91 ? -8.132 6.760 0.242 1.00 83.31 91 LEU A CA 1
ATOM 729 C C . LEU A 1 91 ? -7.700 7.852 -0.744 1.00 83.31 91 LEU A C 1
ATOM 731 O O . LEU A 1 91 ? -6.733 8.563 -0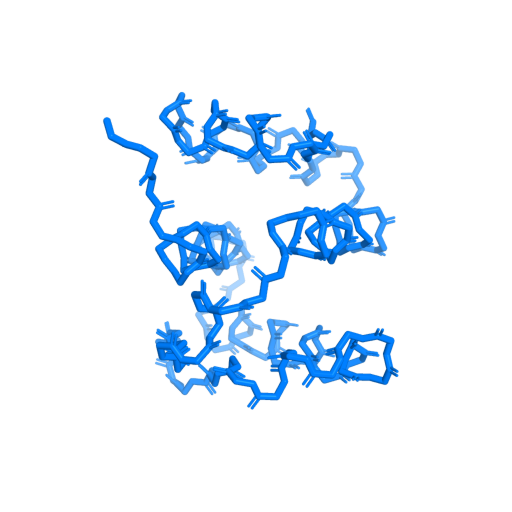.488 1.00 83.31 91 LEU A O 1
ATOM 735 N N . LYS A 1 92 ? -8.465 8.056 -1.822 1.00 83.06 92 LYS A N 1
ATOM 736 C CA . LYS A 1 92 ? -8.207 9.118 -2.802 1.00 83.06 92 LYS A CA 1
ATOM 737 C C . LYS A 1 92 ? -8.252 10.517 -2.183 1.00 83.06 92 LYS A C 1
ATOM 739 O O . LYS A 1 92 ? -7.468 11.378 -2.572 1.00 83.06 92 LYS A O 1
ATOM 744 N N . ARG A 1 93 ? -9.159 10.746 -1.229 1.00 83.81 93 ARG A N 1
ATOM 745 C CA . ARG A 1 93 ? -9.267 12.020 -0.508 1.00 83.81 93 ARG A CA 1
ATOM 746 C C . ARG A 1 93 ? -8.059 12.271 0.400 1.00 83.81 93 ARG A C 1
ATOM 748 O O . ARG A 1 93 ? -7.602 13.404 0.481 1.00 83.81 93 ARG A O 1
ATOM 755 N N . GLU A 1 94 ? -7.562 11.239 1.078 1.00 83.50 94 GLU A N 1
ATOM 756 C CA . GLU A 1 94 ? -6.484 11.354 2.073 1.00 83.50 94 GLU A CA 1
ATOM 757 C C . GLU A 1 94 ? -5.075 11.356 1.457 1.00 83.50 94 GLU A C 1
ATOM 759 O O . GLU A 1 94 ? -4.192 12.029 1.975 1.00 83.50 94 GLU A O 1
ATOM 764 N N . MET A 1 95 ? -4.855 10.667 0.330 1.00 82.50 95 MET A N 1
ATOM 765 C CA . MET A 1 95 ? -3.536 10.572 -0.325 1.00 82.50 95 MET A CA 1
ATOM 766 C C . MET A 1 95 ? -2.961 11.916 -0.792 1.00 82.50 95 MET A C 1
ATOM 768 O O . MET A 1 95 ? -1.752 12.045 -0.981 1.00 82.50 95 MET A O 1
ATOM 772 N N . GLY A 1 96 ? -3.810 12.924 -0.999 1.00 78.69 96 GLY A N 1
ATOM 773 C CA . GLY A 1 96 ? -3.411 14.169 -1.648 1.00 78.69 96 GLY A CA 1
ATOM 774 C C . GLY A 1 96 ? -3.035 13.972 -3.125 1.00 78.69 96 GLY A C 1
ATOM 775 O O . GLY A 1 96 ? -2.809 12.860 -3.605 1.00 78.69 96 GLY A O 1
ATOM 776 N N . ALA A 1 97 ? -2.979 15.072 -3.880 1.00 77.19 97 ALA A N 1
ATOM 777 C CA . ALA A 1 97 ? -2.780 15.023 -5.333 1.00 77.19 97 ALA A CA 1
ATOM 778 C C . ALA A 1 97 ? -1.427 14.403 -5.739 1.00 77.19 97 ALA A C 1
ATOM 780 O O . ALA A 1 97 ? -1.372 13.598 -6.661 1.00 77.19 97 ALA A O 1
ATOM 781 N N . ILE A 1 98 ? -0.358 14.712 -4.997 1.00 73.50 98 ILE A N 1
ATOM 782 C CA . ILE A 1 98 ? 1.011 14.275 -5.318 1.00 73.50 98 ILE A CA 1
ATOM 783 C C . ILE A 1 98 ? 1.141 12.746 -5.274 1.00 73.50 98 ILE A C 1
ATOM 785 O O . ILE A 1 98 ? 1.617 12.142 -6.229 1.00 73.50 98 ILE A O 1
ATOM 789 N N . VAL A 1 99 ? 0.697 12.109 -4.186 1.00 80.00 99 VAL A N 1
ATOM 790 C CA . VAL A 1 99 ? 0.803 10.646 -4.040 1.00 80.00 99 VAL A CA 1
ATOM 791 C C . VAL A 1 99 ? -0.105 9.945 -5.051 1.00 80.00 99 VAL A C 1
ATOM 793 O O . VAL A 1 99 ? 0.258 8.912 -5.609 1.00 80.00 99 VAL A O 1
ATOM 796 N N . TYR A 1 100 ? -1.277 10.517 -5.328 1.00 82.88 100 TYR A N 1
ATOM 797 C CA . TYR A 1 100 ? -2.198 9.977 -6.322 1.00 82.88 100 TYR A CA 1
ATOM 798 C C . TYR A 1 100 ? -1.610 9.982 -7.743 1.00 82.8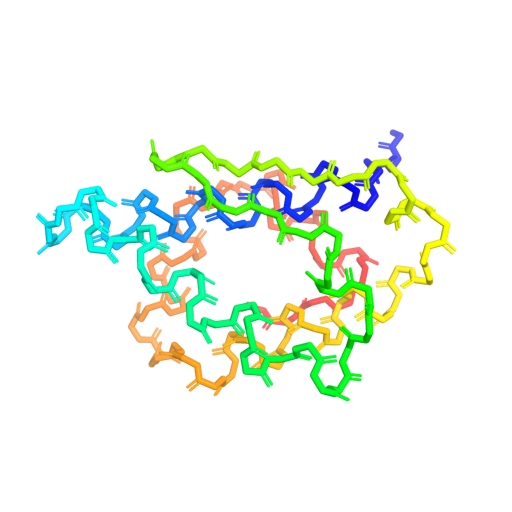8 100 TYR A C 1
ATOM 800 O O . TYR A 1 100 ? -1.731 8.981 -8.455 1.00 82.88 100 TYR A O 1
ATOM 808 N N . ASP A 1 101 ? -0.949 11.066 -8.152 1.00 84.12 101 ASP A N 1
ATOM 809 C CA . ASP A 1 101 ? -0.327 11.162 -9.476 1.00 84.12 101 ASP A CA 1
ATOM 810 C C . ASP A 1 101 ? 0.848 10.184 -9.620 1.00 84.12 101 ASP A C 1
ATOM 812 O O . ASP A 1 101 ? 0.930 9.462 -10.612 1.00 84.12 101 ASP A O 1
ATOM 816 N N . GLU A 1 102 ? 1.682 10.047 -8.588 1.00 85.00 102 GLU A N 1
ATOM 817 C CA . GLU A 1 102 ? 2.794 9.082 -8.555 1.00 85.00 102 GLU A CA 1
ATOM 818 C C . GLU A 1 102 ? 2.313 7.630 -8.696 1.00 85.00 102 GLU A C 1
ATOM 820 O O . GLU A 1 102 ? 2.922 6.808 -9.383 1.00 85.00 102 GLU A O 1
ATOM 825 N N . LEU A 1 103 ? 1.183 7.302 -8.071 1.00 85.69 103 LEU A N 1
ATOM 826 C CA . LEU A 1 103 ? 0.571 5.981 -8.178 1.00 85.69 103 LEU A CA 1
ATOM 827 C C . LEU A 1 103 ? 0.017 5.728 -9.576 1.00 85.69 103 LEU A C 1
ATOM 829 O O . LEU A 1 103 ? 0.181 4.632 -10.120 1.00 85.69 103 LEU A O 1
ATOM 833 N N . LYS A 1 104 ? -0.586 6.745 -10.194 1.00 86.56 104 LYS A N 1
ATOM 834 C CA . LYS A 1 104 ? -1.011 6.669 -11.592 1.00 86.56 104 LYS A CA 1
ATOM 835 C C . LYS A 1 104 ? 0.162 6.458 -12.543 1.00 86.56 104 LYS A C 1
ATOM 837 O O . LYS A 1 104 ? 0.032 5.638 -13.450 1.00 86.56 104 LYS A O 1
ATOM 842 N N . GLU A 1 105 ? 1.288 7.140 -12.332 1.00 87.06 105 GLU A N 1
ATOM 843 C CA . GLU A 1 105 ? 2.488 7.017 -13.174 1.00 87.06 105 GLU A CA 1
ATOM 844 C C . GLU A 1 105 ? 3.021 5.580 -13.229 1.00 87.06 105 GLU A C 1
ATOM 846 O O . GLU A 1 105 ? 3.449 5.119 -14.288 1.00 87.06 105 GLU A O 1
ATOM 851 N N . ILE A 1 106 ? 2.939 4.837 -12.120 1.00 85.88 106 ILE A N 1
ATOM 852 C CA . ILE A 1 106 ? 3.366 3.430 -12.079 1.00 85.88 106 ILE A CA 1
ATOM 853 C C . ILE A 1 106 ? 2.268 2.440 -12.514 1.00 85.88 106 ILE A C 1
ATOM 855 O O . ILE A 1 106 ? 2.541 1.248 -12.653 1.00 85.88 106 ILE A O 1
ATOM 859 N N . GLY A 1 107 ? 1.041 2.908 -12.776 1.00 86.44 107 GLY A N 1
ATOM 860 C CA . GLY A 1 107 ? -0.070 2.094 -13.287 1.00 86.44 107 GLY A CA 1
ATOM 861 C C . GLY A 1 107 ? -1.092 1.635 -12.239 1.00 86.44 107 GLY A C 1
ATOM 862 O O . GLY A 1 107 ? -1.820 0.661 -12.468 1.00 86.44 107 GLY A O 1
ATOM 863 N N . VAL A 1 108 ? -1.167 2.301 -11.086 1.00 85.38 108 VAL A N 1
ATOM 864 C CA . VAL A 1 108 ? -2.209 2.053 -10.079 1.00 85.38 108 VAL A CA 1
ATOM 865 C C . VAL A 1 108 ? -3.526 2.718 -10.489 1.00 85.38 108 VAL A C 1
ATOM 867 O O . VAL A 1 108 ? -3.555 3.831 -11.013 1.00 85.38 108 VAL A O 1
ATOM 870 N N . LYS A 1 109 ? -4.636 2.016 -10.251 1.00 81.62 109 LYS A N 1
ATOM 871 C CA . LYS A 1 109 ? -6.007 2.435 -10.546 1.00 81.62 109 LYS A CA 1
ATOM 872 C C . LYS A 1 109 ? -6.769 2.590 -9.225 1.00 81.62 109 LYS A C 1
ATOM 874 O O . LYS A 1 109 ? -7.114 1.584 -8.605 1.00 81.62 109 LYS A O 1
ATOM 879 N N . ILE A 1 110 ? -6.999 3.839 -8.810 1.00 72.31 110 ILE A N 1
ATOM 880 C CA . ILE A 1 110 ? -7.721 4.227 -7.581 1.00 72.31 110 ILE A CA 1
ATOM 881 C C . ILE A 1 110 ? -8.969 5.027 -7.932 1.00 72.31 110 ILE A C 1
ATOM 883 O O . ILE A 1 110 ? -8.845 6.013 -8.700 1.00 72.31 110 ILE A O 1
#

pLDDT: mean 85.55, std 7.39, range [45.47, 93.69]

Foldseek 3Di:
DQDALQVLVQLLLLLQLVLVCVVPNSVVSLVVVVVLLVVCCVVQVLSVQWDRDPNHTGGHSVSSVDQLLSSQVSLQVSCVPPDDPVRVVSSVVRSPPVSVVSSVVSPHDD

Mean predicted aligned error: 4.57 Å